Protein AF-A0A8T4J4Q4-F1 (afdb_monomer_lite)

pLDDT: mean 91.78, std 11.53, range [49.56, 98.56]

Radius of gyration: 13.62 Å; chains: 1; bounding box: 40×20×38 Å

Structure (mmCIF, N/CA/C/O backbone):
data_AF-A0A8T4J4Q4-F1
#
_entry.id   AF-A0A8T4J4Q4-F1
#
loop_
_atom_site.group_PDB
_atom_site.id
_atom_site.type_symbol
_atom_site.label_atom_id
_atom_site.label_alt_id
_atom_site.label_comp_id
_atom_site.label_asym_id
_atom_site.label_entity_id
_atom_site.label_seq_id
_atom_site.pdbx_PDB_ins_code
_atom_site.Cartn_x
_atom_site.Cartn_y
_atom_site.Cartn_z
_atom_site.occupancy
_atom_site.B_iso_or_equiv
_atom_site.auth_seq_id
_atom_site.auth_comp_id
_atom_site.auth_asym_id
_atom_site.auth_atom_id
_atom_site.pdbx_PDB_model_num
ATOM 1 N N . ALA A 1 1 ? -2.002 7.652 11.938 1.00 89.69 1 ALA A N 1
ATOM 2 C CA . ALA A 1 1 ? -2.363 6.369 11.297 1.00 89.69 1 ALA A CA 1
ATOM 3 C C . ALA A 1 1 ? -3.747 5.888 11.734 1.00 89.69 1 ALA A C 1
ATOM 5 O O . ALA A 1 1 ? -4.462 5.322 10.917 1.00 89.69 1 ALA A O 1
ATOM 6 N N . ASP A 1 2 ? -4.150 6.145 12.982 1.00 95.94 2 ASP A N 1
ATOM 7 C CA . ASP A 1 2 ? -5.398 5.602 13.532 1.00 95.94 2 ASP A CA 1
ATOM 8 C C . ASP A 1 2 ? -6.672 6.125 12.874 1.00 95.94 2 ASP A C 1
ATOM 10 O O . ASP A 1 2 ? -7.559 5.336 12.570 1.00 95.94 2 ASP A O 1
ATOM 14 N N . GLU A 1 3 ? -6.737 7.415 12.546 1.00 97.81 3 GLU A N 1
ATOM 15 C CA . GLU A 1 3 ? -7.877 7.974 11.805 1.00 97.81 3 GLU A CA 1
ATOM 16 C C . GLU A 1 3 ? -8.038 7.322 10.423 1.00 97.81 3 GLU A C 1
ATOM 18 O O . GLU A 1 3 ? -9.142 6.963 10.018 1.00 97.81 3 GLU A O 1
ATOM 23 N N . ALA A 1 4 ? -6.929 7.094 9.711 1.00 96.62 4 ALA A N 1
ATOM 24 C CA . ALA A 1 4 ? -6.951 6.416 8.417 1.00 96.62 4 ALA A CA 1
ATOM 25 C C . ALA A 1 4 ? -7.413 4.955 8.547 1.00 96.62 4 ALA A C 1
ATOM 27 O O . ALA A 1 4 ? -8.166 4.471 7.702 1.00 96.62 4 ALA A O 1
ATOM 28 N N . ALA A 1 5 ? -7.002 4.263 9.613 1.00 96.50 5 ALA A N 1
ATOM 29 C CA . ALA A 1 5 ? -7.483 2.918 9.901 1.00 96.50 5 ALA A CA 1
ATOM 30 C C . ALA A 1 5 ? -8.990 2.896 10.178 1.00 96.50 5 ALA A C 1
ATOM 32 O O . ALA A 1 5 ? -9.693 2.090 9.576 1.00 96.50 5 ALA A O 1
ATOM 33 N N . ALA A 1 6 ? -9.497 3.825 10.993 1.00 97.50 6 ALA A N 1
ATOM 34 C CA . ALA A 1 6 ? -10.925 3.937 11.279 1.00 97.50 6 ALA A CA 1
ATOM 35 C C . ALA A 1 6 ? -11.750 4.162 9.998 1.00 97.50 6 ALA A C 1
ATOM 37 O O . ALA A 1 6 ? -12.794 3.538 9.800 1.00 97.50 6 ALA A O 1
ATOM 38 N N . VAL A 1 7 ? -11.253 4.995 9.074 1.00 97.56 7 VAL A N 1
ATOM 39 C CA . VAL A 1 7 ? -11.884 5.187 7.758 1.00 97.56 7 VAL A CA 1
ATOM 40 C C . VAL A 1 7 ? -11.904 3.883 6.953 1.00 97.56 7 VAL A C 1
ATOM 42 O O . VAL A 1 7 ? -12.945 3.530 6.401 1.00 97.56 7 VAL A O 1
ATOM 45 N N . LEU A 1 8 ? -10.789 3.146 6.899 1.00 96.81 8 LEU A N 1
ATOM 46 C CA . LEU A 1 8 ? -10.698 1.863 6.186 1.00 96.81 8 LEU A CA 1
ATOM 47 C C . LEU A 1 8 ? -11.631 0.793 6.773 1.00 96.81 8 LEU A C 1
ATOM 49 O O . LEU A 1 8 ? -12.307 0.073 6.031 1.00 96.81 8 LEU A O 1
ATOM 53 N N . GLU A 1 9 ? -11.692 0.704 8.100 1.00 95.31 9 GLU A N 1
ATOM 54 C CA . GLU A 1 9 ? -12.558 -0.216 8.840 1.00 95.31 9 GLU A CA 1
ATOM 55 C C . GLU A 1 9 ? -14.042 0.065 8.564 1.00 95.31 9 GLU A C 1
ATOM 57 O O . GLU A 1 9 ? -14.832 -0.876 8.458 1.00 95.31 9 GLU A O 1
ATOM 62 N N . GLY A 1 10 ? -14.413 1.328 8.334 1.00 97.00 10 GLY A N 1
ATOM 63 C CA . GLY A 1 10 ? -15.773 1.741 7.978 1.00 97.00 10 GLY A CA 1
ATOM 64 C C . GLY A 1 10 ? -16.195 1.466 6.526 1.00 97.00 10 GLY A C 1
ATOM 65 O O . GLY A 1 10 ? -17.386 1.516 6.214 1.00 97.00 10 GLY A O 1
ATOM 66 N N . LEU A 1 11 ? -15.266 1.155 5.613 1.00 97.06 11 LEU A N 1
ATOM 67 C CA . LEU A 1 11 ? -15.601 0.899 4.202 1.00 97.06 11 LEU A CA 1
ATOM 68 C C . LEU A 1 11 ? -16.460 -0.364 4.039 1.00 97.06 11 LEU A C 1
ATOM 70 O O . LEU A 1 11 ? -16.324 -1.321 4.790 1.00 97.06 11 LEU A O 1
ATOM 74 N N . ARG A 1 12 ? -17.313 -0.435 3.012 1.00 97.75 12 ARG A N 1
ATOM 75 C CA . ARG A 1 12 ? -18.018 -1.692 2.684 1.00 97.75 12 ARG A CA 1
ATOM 76 C C . ARG A 1 12 ? -17.033 -2.760 2.171 1.00 97.75 12 ARG A C 1
ATOM 78 O O . ARG A 1 12 ? -16.063 -2.378 1.514 1.00 97.75 12 ARG A O 1
ATOM 85 N N . PRO A 1 13 ? -17.289 -4.070 2.373 1.00 93.69 13 PRO A N 1
ATOM 86 C CA . PRO A 1 13 ? -16.362 -5.143 1.985 1.00 93.69 13 PRO A CA 1
ATOM 87 C C . PRO A 1 13 ? -15.844 -5.044 0.541 1.00 93.69 13 PRO A C 1
ATOM 89 O O . PRO A 1 13 ? -14.640 -4.924 0.335 1.00 93.69 13 PRO A O 1
ATOM 92 N N . GLY A 1 14 ? -16.737 -4.910 -0.446 1.00 95.12 14 GLY A N 1
ATOM 93 C CA . GLY A 1 14 ? -16.335 -4.787 -1.857 1.00 95.12 14 GLY A CA 1
ATOM 94 C C . GLY A 1 14 ? -15.577 -3.497 -2.216 1.00 95.12 14 GLY A C 1
ATOM 95 O O . GLY A 1 14 ? -15.030 -3.381 -3.308 1.00 95.12 14 GLY A O 1
ATOM 96 N N . ILE A 1 15 ? -15.538 -2.499 -1.324 1.00 95.69 15 ILE A N 1
ATOM 97 C CA . ILE A 1 15 ? -14.662 -1.328 -1.476 1.00 95.69 15 ILE A CA 1
ATOM 98 C C . ILE A 1 15 ? -13.277 -1.628 -0.896 1.00 95.69 15 ILE A C 1
ATOM 100 O O . ILE A 1 15 ? -12.283 -1.309 -1.543 1.00 95.69 15 ILE A O 1
ATOM 104 N N . ARG A 1 16 ? -13.204 -2.288 0.271 1.00 94.69 16 ARG A N 1
ATOM 105 C CA . ARG A 1 16 ? -11.933 -2.687 0.908 1.00 94.69 16 ARG A CA 1
ATOM 106 C C . ARG A 1 16 ? -11.099 -3.621 0.032 1.00 94.69 16 ARG A C 1
ATOM 108 O O . ARG A 1 16 ? -9.876 -3.587 0.101 1.00 94.69 16 ARG A O 1
ATOM 115 N N . GLU A 1 17 ? -11.755 -4.438 -0.784 1.00 94.38 17 GLU A N 1
ATOM 116 C CA . GLU A 1 17 ? -11.102 -5.401 -1.678 1.00 94.38 17 GLU A CA 1
ATOM 117 C C . GLU A 1 17 ? -10.436 -4.759 -2.903 1.00 94.38 17 GLU A C 1
ATOM 119 O O . GLU A 1 17 ? -9.550 -5.368 -3.500 1.00 94.38 17 GLU A O 1
ATOM 124 N N . ARG A 1 18 ? -10.798 -3.521 -3.272 1.00 96.06 18 ARG A N 1
ATOM 125 C CA . ARG A 1 18 ? -10.170 -2.834 -4.412 1.00 96.06 18 ARG A CA 1
ATOM 126 C C . ARG A 1 18 ? -8.704 -2.550 -4.102 1.00 96.06 18 ARG A C 1
ATOM 128 O O . ARG A 1 18 ? -8.378 -2.082 -3.008 1.00 96.06 18 ARG A O 1
ATOM 135 N N . GLY A 1 19 ? -7.817 -2.738 -5.079 1.00 96.56 19 GLY A N 1
ATOM 136 C CA . GLY A 1 19 ? -6.378 -2.679 -4.815 1.00 96.56 19 GLY A CA 1
ATOM 137 C C . GLY A 1 19 ? -5.881 -1.343 -4.272 1.00 96.56 19 GLY A C 1
ATOM 138 O O . GLY A 1 19 ? -4.993 -1.342 -3.428 1.00 96.56 19 GLY A O 1
ATOM 139 N N . ARG A 1 20 ? -6.489 -0.207 -4.641 1.00 96.12 20 ARG A N 1
ATOM 140 C CA . ARG A 1 20 ? -6.126 1.097 -4.054 1.00 96.12 20 ARG A CA 1
ATOM 141 C C . ARG A 1 20 ? -6.328 1.128 -2.532 1.00 96.12 20 ARG A C 1
ATOM 143 O O . ARG A 1 20 ? -5.490 1.672 -1.815 1.00 96.12 20 ARG A O 1
ATOM 150 N N . PHE A 1 21 ? -7.398 0.511 -2.030 1.00 97.38 21 PHE A N 1
ATOM 151 C CA . PHE A 1 21 ? -7.656 0.408 -0.592 1.00 97.38 21 PHE A CA 1
ATOM 152 C C . PHE A 1 21 ? -6.804 -0.674 0.074 1.00 97.38 21 PHE A C 1
ATOM 154 O O . PHE A 1 21 ? -6.383 -0.474 1.209 1.00 97.38 21 PHE A O 1
ATOM 161 N N . ARG A 1 22 ? -6.465 -1.760 -0.634 1.00 97.88 22 ARG A N 1
ATOM 162 C CA . ARG A 1 22 ? -5.459 -2.732 -0.168 1.00 97.88 22 ARG A CA 1
ATOM 163 C C . ARG A 1 22 ? -4.085 -2.076 0.015 1.00 97.88 22 ARG A C 1
ATOM 165 O O . ARG A 1 22 ? -3.486 -2.218 1.075 1.00 97.88 22 ARG A O 1
ATOM 172 N N . LEU A 1 23 ? -3.630 -1.272 -0.947 1.00 97.69 23 LEU A N 1
ATOM 173 C CA . LEU A 1 23 ? -2.390 -0.499 -0.831 1.00 97.69 23 LEU A CA 1
ATOM 174 C C . LEU A 1 23 ? -2.442 0.498 0.334 1.00 97.69 23 LEU A C 1
ATOM 176 O O . LEU A 1 23 ? -1.493 0.595 1.11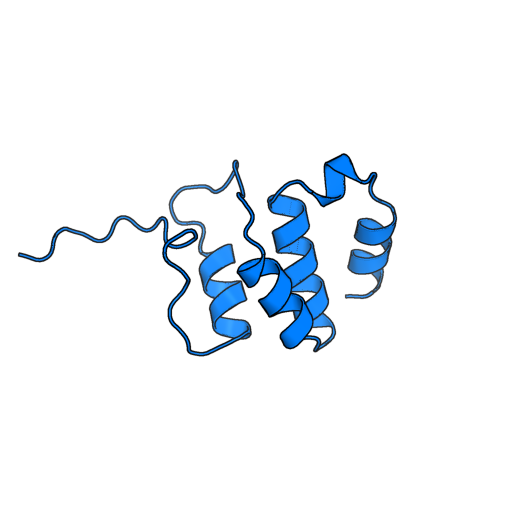2 1.00 97.69 23 LEU A O 1
ATOM 180 N N . LEU A 1 24 ? -3.551 1.230 0.488 1.00 97.81 24 LEU A N 1
ATOM 181 C CA . LEU A 1 24 ? -3.716 2.142 1.621 1.00 97.81 24 LEU A CA 1
ATOM 182 C C . LEU A 1 24 ? -3.690 1.386 2.958 1.00 97.81 24 LEU A C 1
ATOM 184 O O . LEU A 1 24 ? -3.069 1.858 3.906 1.00 97.81 24 LEU A O 1
ATOM 188 N N . HIS A 1 25 ? -4.297 0.201 3.022 1.00 98.31 25 HIS A N 1
ATOM 189 C CA . HIS A 1 25 ? -4.257 -0.657 4.201 1.00 98.31 25 HIS A CA 1
ATOM 190 C C . HIS A 1 25 ? -2.827 -1.084 4.554 1.00 98.31 25 HIS A C 1
ATOM 192 O O . HIS A 1 25 ? -2.420 -0.897 5.698 1.00 98.31 25 HIS A O 1
ATOM 198 N N . ALA A 1 26 ? -2.031 -1.539 3.580 1.00 98.44 26 ALA A N 1
ATOM 199 C CA . ALA A 1 26 ? -0.621 -1.866 3.807 1.00 98.44 26 ALA A CA 1
ATOM 200 C C . ALA A 1 26 ? 0.173 -0.664 4.353 1.00 98.44 26 ALA A C 1
ATOM 202 O O . ALA A 1 26 ? 0.928 -0.793 5.314 1.00 98.44 26 ALA A O 1
ATOM 203 N N . ARG A 1 27 ? -0.051 0.538 3.804 1.00 98.50 27 ARG A N 1
ATOM 204 C CA . ARG A 1 27 ? 0.594 1.775 4.280 1.00 98.50 27 ARG A CA 1
ATOM 205 C C . ARG A 1 27 ? 0.160 2.164 5.696 1.00 98.50 27 ARG A C 1
ATOM 207 O O . ARG A 1 27 ? 0.977 2.667 6.462 1.00 98.50 27 ARG A O 1
ATOM 214 N N . VAL A 1 28 ? -1.104 1.934 6.059 1.00 98.56 28 VAL A N 1
ATOM 215 C CA . VAL A 1 28 ? -1.613 2.169 7.421 1.00 98.56 28 VAL A CA 1
ATOM 216 C C . VAL A 1 28 ? -0.988 1.196 8.420 1.00 98.56 28 VAL A C 1
ATOM 218 O O . VAL A 1 28 ? -0.575 1.634 9.493 1.00 98.56 28 VAL A O 1
ATOM 221 N N . LEU A 1 29 ? -0.879 -0.088 8.069 1.00 98.44 29 LEU A N 1
ATOM 222 C CA . LEU A 1 29 ? -0.206 -1.098 8.891 1.00 98.44 29 LEU A CA 1
ATOM 223 C C . LEU A 1 29 ? 1.268 -0.738 9.108 1.00 98.44 29 LEU A C 1
ATOM 225 O O . LEU A 1 29 ? 1.713 -0.638 10.251 1.00 98.44 29 LEU A O 1
ATOM 229 N N . LEU A 1 30 ? 1.983 -0.392 8.033 1.00 98.00 30 LEU A N 1
ATOM 230 C CA . LEU A 1 30 ? 3.364 0.084 8.106 1.00 98.00 30 LEU A CA 1
ATOM 231 C C . LEU A 1 30 ? 3.502 1.313 9.021 1.00 98.00 30 LEU A C 1
ATOM 233 O O . LEU A 1 30 ? 4.384 1.349 9.875 1.00 98.00 30 LEU A O 1
ATOM 237 N N . ALA A 1 31 ? 2.610 2.301 8.896 1.00 97.94 31 ALA A N 1
ATOM 238 C CA . ALA A 1 31 ? 2.623 3.501 9.736 1.00 97.94 31 ALA A CA 1
ATOM 239 C C . ALA A 1 31 ? 2.306 3.221 11.218 1.00 97.94 31 ALA A C 1
ATOM 241 O O . ALA A 1 31 ? 2.668 4.018 12.081 1.00 97.94 31 ALA A O 1
ATOM 242 N N . ARG A 1 32 ? 1.633 2.104 11.520 1.00 97.56 32 ARG A N 1
ATOM 243 C CA . ARG A 1 32 ? 1.411 1.596 12.883 1.00 97.56 32 ARG A CA 1
ATOM 244 C C . ARG A 1 32 ? 2.556 0.712 13.390 1.00 97.56 32 ARG A C 1
ATOM 246 O O . ARG A 1 32 ? 2.504 0.253 14.524 1.00 97.56 32 ARG A O 1
ATOM 253 N N . GLY A 1 33 ? 3.582 0.480 12.571 1.00 97.69 33 GLY A N 1
ATOM 254 C CA . GLY A 1 33 ? 4.712 -0.393 12.890 1.00 97.69 33 GLY A CA 1
ATOM 255 C C . GLY A 1 33 ? 4.468 -1.876 12.602 1.00 97.69 33 GLY A C 1
ATOM 256 O O . GLY A 1 33 ? 5.378 -2.678 12.804 1.00 97.69 33 GLY A O 1
ATOM 257 N N . ASP A 1 34 ? 3.293 -2.247 12.086 1.00 97.94 34 ASP A N 1
ATOM 258 C CA . ASP A 1 34 ? 2.964 -3.621 11.703 1.00 97.94 34 ASP A CA 1
ATOM 259 C C . ASP A 1 34 ? 3.492 -3.933 10.295 1.00 97.94 34 ASP A C 1
ATOM 261 O O . ASP A 1 34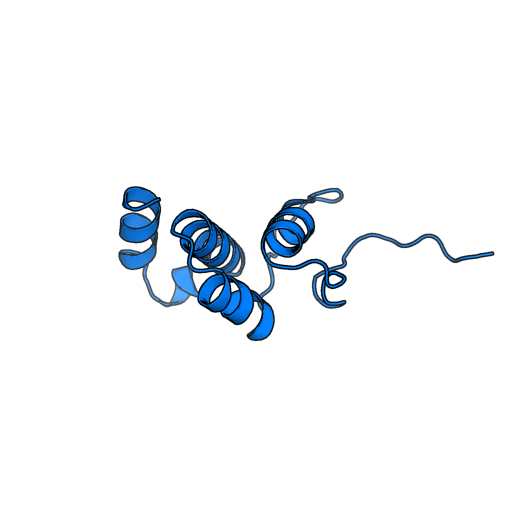 ? 2.774 -3.908 9.290 1.00 97.94 34 ASP A O 1
ATOM 265 N N . ARG A 1 35 ? 4.802 -4.181 10.221 1.00 97.62 35 ARG A N 1
ATOM 266 C CA . ARG A 1 35 ? 5.478 -4.543 8.967 1.00 97.62 35 ARG A CA 1
ATOM 267 C C . ARG A 1 35 ? 5.042 -5.909 8.445 1.00 97.62 35 ARG A C 1
ATOM 269 O O . ARG A 1 35 ? 4.933 -6.079 7.234 1.00 97.62 35 ARG A O 1
ATOM 276 N N . GLU A 1 36 ? 4.792 -6.867 9.334 1.00 97.69 36 GLU A N 1
ATOM 277 C CA . GLU A 1 36 ? 4.387 -8.221 8.951 1.00 97.69 36 GLU A CA 1
ATOM 278 C C . GLU A 1 36 ? 2.999 -8.210 8.308 1.00 97.69 36 GLU A C 1
ATOM 280 O O . GLU A 1 36 ? 2.833 -8.708 7.194 1.00 97.69 36 GLU A O 1
ATOM 285 N N . GLY A 1 37 ? 2.026 -7.550 8.942 1.00 98.12 37 GLY A N 1
ATOM 286 C CA . GLY A 1 37 ? 0.690 -7.383 8.384 1.00 98.12 37 GLY A CA 1
ATOM 287 C C . GLY A 1 37 ? 0.712 -6.619 7.062 1.00 98.12 37 GLY A C 1
ATOM 288 O O . GLY A 1 37 ? 0.052 -7.016 6.101 1.00 98.12 37 GLY A O 1
ATOM 289 N N . ALA A 1 38 ? 1.512 -5.554 6.964 1.00 98.38 38 ALA A N 1
ATOM 290 C CA . ALA A 1 38 ? 1.672 -4.819 5.714 1.00 98.38 38 ALA A CA 1
ATOM 291 C C . ALA A 1 38 ? 2.263 -5.693 4.592 1.00 98.38 38 ALA A C 1
ATOM 293 O O . ALA A 1 38 ? 1.763 -5.646 3.466 1.00 98.38 38 ALA A O 1
ATOM 294 N N . ARG A 1 39 ? 3.266 -6.532 4.889 1.00 97.81 39 ARG A N 1
ATOM 295 C CA . ARG A 1 39 ? 3.834 -7.486 3.923 1.00 97.81 39 ARG A CA 1
ATOM 296 C C . ARG A 1 39 ? 2.819 -8.548 3.506 1.00 97.81 39 ARG A C 1
ATOM 298 O O . ARG A 1 39 ? 2.675 -8.793 2.311 1.00 97.81 39 ARG A O 1
ATOM 305 N N . ALA A 1 40 ? 2.027 -9.073 4.439 1.00 98.06 40 ALA A N 1
ATOM 306 C CA . ALA A 1 40 ? 0.983 -10.051 4.138 1.00 98.06 40 ALA A CA 1
ATOM 307 C C . ALA A 1 40 ? -0.050 -9.535 3.113 1.00 98.06 40 ALA A C 1
ATOM 309 O O . ALA A 1 40 ? -0.561 -10.306 2.297 1.00 98.06 40 ALA A O 1
ATOM 310 N N . VAL A 1 41 ? -0.331 -8.224 3.092 1.00 98.12 41 VAL A N 1
ATOM 311 C CA . VAL A 1 41 ? -1.197 -7.611 2.066 1.00 98.12 41 VAL A CA 1
ATOM 312 C C . VAL A 1 41 ? -0.581 -7.720 0.667 1.00 98.12 41 VAL A C 1
ATOM 314 O O . VAL A 1 41 ? -1.292 -8.031 -0.290 1.00 98.12 41 VAL A O 1
ATOM 317 N N . PHE A 1 42 ? 0.727 -7.488 0.539 1.00 97.88 42 PHE A N 1
ATOM 318 C CA . PHE A 1 42 ? 1.452 -7.677 -0.720 1.00 97.88 42 PHE A CA 1
ATOM 319 C C . PHE A 1 42 ? 1.566 -9.154 -1.097 1.00 97.88 42 PHE A C 1
ATOM 321 O O . PHE A 1 42 ? 1.447 -9.487 -2.276 1.00 97.88 42 PHE A O 1
ATOM 328 N N . ASP A 1 43 ? 1.757 -10.048 -0.128 1.00 97.19 43 ASP A N 1
ATOM 329 C CA . ASP A 1 43 ? 1.872 -11.490 -0.367 1.00 97.19 43 ASP A CA 1
ATOM 330 C C . ASP A 1 43 ? 0.564 -12.085 -0.901 1.00 97.19 43 ASP A C 1
ATOM 332 O O . ASP A 1 43 ? 0.588 -12.887 -1.842 1.00 97.19 43 ASP A O 1
ATOM 336 N N . HIS A 1 44 ? -0.578 -11.619 -0.387 1.00 96.69 44 HIS A N 1
ATOM 337 C CA . HIS A 1 44 ? -1.901 -12.011 -0.871 1.00 96.69 44 HIS A CA 1
ATOM 338 C C . HIS A 1 44 ? -2.162 -11.591 -2.328 1.00 96.69 44 HIS A C 1
ATOM 340 O O . HIS A 1 44 ? -2.883 -12.283 -3.045 1.00 96.69 44 HIS A O 1
ATOM 346 N N . GLY A 1 45 ? -1.549 -10.499 -2.795 1.00 96.12 45 GLY A N 1
ATOM 347 C CA . GLY A 1 45 ? -1.773 -9.977 -4.142 1.00 96.12 45 GLY A CA 1
ATOM 348 C C . GLY A 1 45 ? -2.945 -8.990 -4.214 1.00 96.12 45 GLY A C 1
ATOM 349 O O . GLY A 1 45 ? -3.975 -9.162 -3.564 1.00 96.12 45 GLY A O 1
ATOM 350 N N . PHE A 1 46 ? -2.797 -7.940 -5.025 1.00 96.38 46 PHE A N 1
ATOM 351 C CA . PHE A 1 46 ? -3.871 -7.012 -5.397 1.00 96.38 46 PHE A CA 1
ATOM 352 C C . PHE A 1 46 ? -3.490 -6.244 -6.669 1.00 96.38 46 PHE A C 1
ATOM 354 O O . PHE A 1 46 ? -2.316 -6.168 -7.013 1.00 96.38 46 PHE A O 1
ATOM 361 N N . GLU A 1 47 ? -4.466 -5.639 -7.342 1.00 94.69 47 GLU A N 1
ATOM 362 C CA . GLU A 1 47 ? -4.235 -4.806 -8.527 1.00 94.69 47 GLU A CA 1
ATOM 363 C C . GLU A 1 47 ? -4.744 -3.383 -8.288 1.00 94.69 47 GLU A C 1
ATOM 365 O O . GLU A 1 47 ? -5.910 -3.169 -7.942 1.00 94.69 47 GLU A O 1
ATOM 370 N N . VAL A 1 48 ? -3.871 -2.393 -8.472 1.00 94.06 48 VAL A N 1
ATOM 371 C CA . VAL A 1 48 ? -4.235 -0.974 -8.416 1.00 94.06 48 VAL A CA 1
ATOM 372 C C . VAL A 1 48 ? -4.459 -0.491 -9.848 1.00 94.06 48 VAL A C 1
ATOM 374 O O . VAL A 1 48 ? -3.537 -0.021 -10.505 1.00 94.06 48 VAL A O 1
ATOM 377 N N . ALA A 1 49 ? -5.693 -0.647 -10.328 1.00 89.19 49 ALA A N 1
ATOM 378 C CA . ALA A 1 49 ? -6.064 -0.419 -11.730 1.00 89.19 49 ALA A CA 1
ATOM 379 C C . ALA A 1 49 ? -5.837 1.020 -12.238 1.00 89.19 49 ALA A C 1
ATOM 381 O O . ALA A 1 49 ? -5.839 1.264 -13.438 1.00 89.19 49 ALA A O 1
ATOM 382 N N . ASP A 1 50 ? -5.680 1.985 -11.333 1.00 87.62 50 ASP A N 1
ATOM 383 C CA . ASP A 1 50 ? -5.538 3.411 -11.623 1.00 87.62 50 ASP A CA 1
ATOM 384 C C . ASP A 1 50 ? -4.119 3.944 -11.341 1.00 87.62 50 ASP A C 1
ATOM 386 O O . ASP A 1 50 ? -3.947 5.138 -11.082 1.00 87.62 50 ASP A O 1
ATOM 390 N N . LEU A 1 51 ? -3.101 3.073 -11.354 1.00 88.75 51 LEU A N 1
ATOM 391 C CA . LEU A 1 51 ? -1.704 3.512 -11.319 1.00 88.75 51 LEU A CA 1
ATOM 392 C C . LEU A 1 51 ? -1.336 4.230 -12.610 1.00 88.75 51 LEU A C 1
ATOM 394 O O . LEU A 1 51 ? -1.594 3.748 -13.714 1.00 88.75 51 LEU A O 1
ATOM 398 N N . ARG A 1 52 ? -0.714 5.394 -12.455 1.00 86.38 52 ARG A N 1
ATOM 399 C CA . ARG A 1 52 ? -0.154 6.142 -13.575 1.00 86.38 52 ARG A CA 1
ATOM 400 C C . ARG A 1 52 ? 1.234 5.600 -13.882 1.00 86.38 52 ARG A C 1
ATOM 402 O O . ARG A 1 52 ? 1.927 5.079 -13.010 1.00 86.38 52 ARG A O 1
ATOM 409 N N . GLU A 1 53 ? 1.646 5.741 -15.134 1.00 82.12 53 GLU A N 1
ATOM 410 C CA . GLU A 1 53 ? 3.033 5.484 -15.505 1.00 82.12 53 GLU A CA 1
ATOM 411 C C . GLU A 1 53 ? 3.968 6.350 -14.647 1.00 82.12 53 GLU A C 1
ATOM 413 O O . GLU A 1 53 ? 3.727 7.546 -14.473 1.00 82.12 53 GLU A O 1
ATOM 418 N N . GLY A 1 54 ? 5.003 5.728 -14.080 1.00 82.50 54 GLY A N 1
ATOM 419 C CA . GLY A 1 54 ? 5.924 6.384 -13.152 1.00 82.50 54 GLY A CA 1
ATOM 420 C C . GLY A 1 54 ? 5.446 6.472 -11.696 1.00 82.50 54 GLY A C 1
ATOM 421 O O . GLY A 1 54 ? 6.169 7.035 -10.883 1.00 82.50 54 GLY A O 1
ATOM 422 N N . ASP A 1 55 ? 4.281 5.920 -11.327 1.00 89.06 55 ASP A N 1
ATOM 423 C CA . ASP A 1 55 ? 3.882 5.835 -9.915 1.00 89.06 55 ASP A CA 1
ATOM 424 C C . ASP A 1 55 ? 4.808 4.873 -9.140 1.00 89.06 55 ASP A C 1
ATOM 426 O O . ASP A 1 55 ? 4.763 3.655 -9.317 1.00 89.06 55 ASP A O 1
ATOM 430 N N . GLU A 1 56 ? 5.592 5.412 -8.204 1.00 92.44 56 GLU A N 1
ATOM 431 C CA . GLU A 1 56 ? 6.531 4.639 -7.369 1.00 92.44 56 GLU A CA 1
ATOM 432 C C . GLU A 1 56 ? 5.906 4.146 -6.052 1.00 92.44 56 GLU A C 1
ATOM 434 O O . GLU A 1 56 ? 6.542 3.469 -5.252 1.00 92.44 56 GLU A O 1
ATOM 439 N N . VAL A 1 57 ? 4.615 4.406 -5.818 1.00 94.88 57 VAL A N 1
ATOM 440 C CA . VAL A 1 57 ? 3.974 4.134 -4.517 1.00 94.88 57 VAL A CA 1
ATOM 441 C C . VAL A 1 57 ? 4.028 2.658 -4.095 1.00 94.88 57 VAL A C 1
ATOM 443 O O . VAL A 1 57 ? 4.112 2.366 -2.900 1.00 94.88 57 VAL A O 1
ATOM 446 N N . LEU A 1 58 ? 3.980 1.720 -5.049 1.00 95.50 58 LEU A N 1
ATOM 447 C CA . LEU A 1 58 ? 4.132 0.290 -4.765 1.00 95.50 58 LEU A CA 1
ATOM 448 C C . LEU A 1 58 ? 5.576 -0.047 -4.382 1.00 95.50 58 LEU A C 1
ATOM 450 O O . LEU A 1 58 ? 5.780 -0.731 -3.378 1.00 95.50 58 LEU A O 1
ATOM 454 N N . SER A 1 59 ? 6.559 0.446 -5.144 1.00 95.06 59 SER A N 1
ATOM 455 C CA . SER A 1 59 ? 7.980 0.223 -4.865 1.00 95.06 59 SER A CA 1
ATOM 456 C C . SER A 1 59 ? 8.412 0.866 -3.553 1.00 95.06 59 SER A C 1
ATOM 458 O O . SER A 1 59 ? 9.073 0.203 -2.763 1.00 95.06 59 SER A O 1
ATOM 460 N N . ASP A 1 60 ? 7.973 2.091 -3.271 1.00 96.25 60 ASP A N 1
ATOM 461 C CA . ASP A 1 60 ? 8.321 2.822 -2.050 1.00 96.25 60 ASP A CA 1
ATOM 462 C C . ASP A 1 60 ? 7.748 2.142 -0.811 1.00 96.25 60 ASP A C 1
ATOM 464 O O . ASP A 1 60 ? 8.429 1.972 0.201 1.00 96.25 60 ASP A O 1
ATOM 468 N N . THR A 1 61 ? 6.482 1.715 -0.893 1.00 97.44 61 THR A N 1
ATOM 469 C CA . THR A 1 61 ? 5.842 1.002 0.217 1.00 97.44 61 THR A CA 1
ATOM 470 C C . THR A 1 61 ? 6.548 -0.330 0.466 1.00 97.44 61 THR A C 1
ATOM 472 O O . THR A 1 61 ? 6.785 -0.671 1.619 1.00 97.44 61 THR A O 1
ATOM 475 N N . TRP A 1 62 ? 6.915 -1.067 -0.587 1.00 97.75 62 TRP A N 1
ATOM 476 C CA . TRP A 1 62 ? 7.636 -2.333 -0.453 1.00 97.7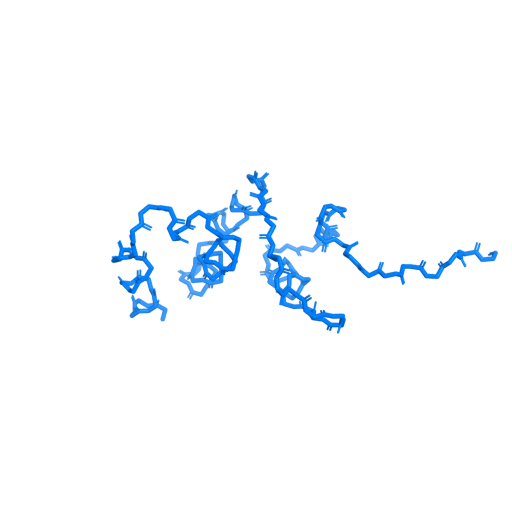5 62 TRP A CA 1
ATOM 477 C C . TRP A 1 62 ? 9.052 -2.153 0.111 1.00 97.75 62 TRP A C 1
ATOM 479 O O . TRP A 1 62 ? 9.420 -2.858 1.046 1.00 97.75 62 TRP A O 1
ATOM 489 N N . ALA A 1 63 ? 9.808 -1.166 -0.374 1.00 97.12 63 ALA A N 1
ATOM 490 C CA . ALA A 1 63 ? 11.152 -0.860 0.120 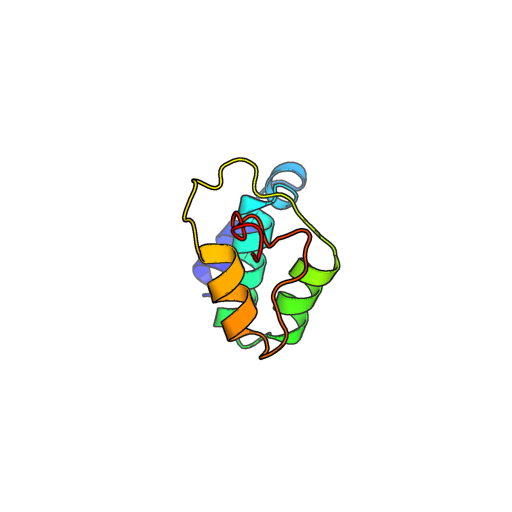1.00 97.12 63 ALA A CA 1
ATOM 491 C C . ALA A 1 63 ? 11.158 -0.444 1.603 1.00 97.12 63 ALA A C 1
ATOM 493 O O . ALA A 1 63 ? 12.114 -0.701 2.327 1.00 97.12 63 ALA A O 1
ATOM 494 N N . ALA A 1 64 ? 10.075 0.166 2.092 1.00 97.31 64 ALA A N 1
ATOM 495 C CA . ALA A 1 64 ? 9.922 0.473 3.514 1.00 97.31 64 ALA A CA 1
ATOM 496 C C . ALA A 1 64 ? 9.595 -0.763 4.385 1.00 97.31 64 ALA A C 1
ATOM 498 O O . ALA A 1 64 ? 9.726 -0.708 5.614 1.00 97.31 64 ALA A O 1
ATOM 499 N N . LEU A 1 65 ? 9.147 -1.862 3.768 1.00 96.19 65 LEU A N 1
ATOM 500 C CA . LEU A 1 65 ? 8.837 -3.126 4.437 1.00 96.19 65 LEU A CA 1
ATOM 501 C C . LEU A 1 65 ? 10.036 -4.073 4.482 1.00 96.19 65 LEU A C 1
ATOM 503 O O . LEU A 1 65 ? 10.184 -4.797 5.466 1.00 96.19 65 LEU A O 1
ATOM 507 N N . THR A 1 66 ? 10.848 -4.099 3.424 1.00 95.50 66 THR A N 1
ATOM 508 C CA . THR A 1 66 ? 11.928 -5.072 3.236 1.00 95.50 66 THR A CA 1
ATOM 509 C C . THR A 1 66 ? 12.948 -4.599 2.196 1.00 95.50 66 THR A C 1
ATOM 511 O O . THR A 1 66 ? 12.625 -3.799 1.321 1.00 95.50 66 THR A O 1
ATOM 514 N N . ASP A 1 67 ? 14.157 -5.159 2.255 1.00 95.19 67 ASP A N 1
ATOM 515 C CA . ASP A 1 67 ? 15.221 -4.963 1.259 1.00 95.19 67 ASP A CA 1
ATOM 516 C C . ASP A 1 67 ? 15.091 -5.909 0.045 1.00 95.19 67 ASP A C 1
ATOM 518 O O . ASP A 1 67 ? 15.891 -5.862 -0.893 1.00 95.19 67 ASP A O 1
ATOM 522 N N . GLU A 1 68 ? 14.102 -6.808 0.049 1.00 95.19 68 GLU A N 1
ATOM 523 C CA . GLU A 1 68 ? 13.825 -7.702 -1.078 1.00 95.19 68 GLU A CA 1
ATOM 524 C C . GLU A 1 68 ? 13.370 -6.923 -2.326 1.00 95.19 68 GLU A C 1
ATOM 526 O O . GLU A 1 68 ? 12.684 -5.903 -2.214 1.00 95.19 68 GLU A O 1
ATOM 531 N N . PRO A 1 69 ? 13.663 -7.409 -3.547 1.00 94.38 69 PRO A N 1
ATOM 532 C CA . PRO A 1 69 ? 13.139 -6.790 -4.759 1.00 94.38 69 PRO A CA 1
ATOM 533 C C . PRO A 1 69 ? 11.605 -6.841 -4.789 1.00 94.38 69 PRO A C 1
ATOM 535 O O . PRO A 1 69 ? 10.999 -7.825 -4.361 1.00 94.38 69 PRO A O 1
ATOM 538 N N . LEU A 1 70 ? 10.980 -5.800 -5.349 1.00 94.06 70 LEU A N 1
ATOM 539 C CA . LEU A 1 70 ? 9.528 -5.756 -5.530 1.00 94.06 70 LEU A CA 1
ATOM 540 C C . LEU A 1 70 ? 9.054 -6.996 -6.319 1.00 94.06 70 LEU A C 1
ATOM 542 O O . LEU A 1 70 ? 9.627 -7.289 -7.377 1.00 94.06 70 LEU A O 1
ATOM 546 N N . PRO A 1 71 ? 8.013 -7.720 -5.859 1.00 94.00 71 PRO A N 1
ATOM 547 C CA . PRO A 1 71 ? 7.504 -8.879 -6.577 1.00 94.00 71 PRO A CA 1
ATOM 548 C C . PRO A 1 71 ?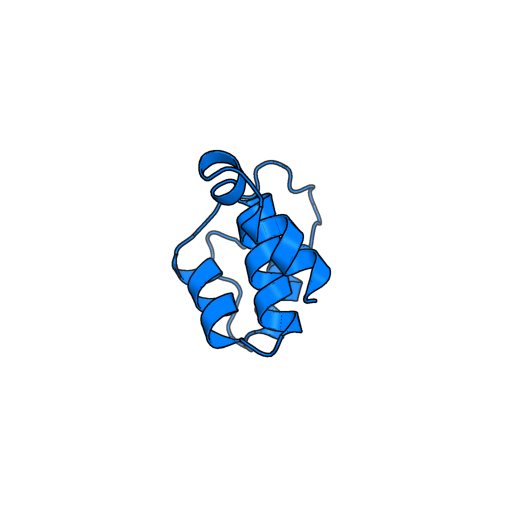 7.079 -8.518 -8.003 1.00 94.00 71 PRO A C 1
ATOM 550 O O . PRO A 1 71 ? 6.430 -7.497 -8.221 1.00 94.00 71 PRO A O 1
ATOM 553 N N . ALA A 1 72 ? 7.377 -9.391 -8.971 1.00 90.94 72 ALA A N 1
ATOM 554 C CA . ALA A 1 72 ? 7.189 -9.115 -10.401 1.00 90.94 72 ALA A CA 1
ATOM 555 C C . ALA A 1 72 ? 5.762 -8.674 -10.780 1.00 90.94 72 ALA A C 1
ATOM 557 O O . ALA A 1 72 ? 5.594 -7.843 -11.663 1.00 90.94 72 ALA A O 1
ATOM 558 N N . ARG A 1 73 ? 4.734 -9.167 -10.073 1.00 89.94 73 ARG A N 1
ATOM 559 C CA . ARG A 1 73 ? 3.326 -8.765 -10.269 1.00 89.94 73 ARG A CA 1
ATOM 560 C C . ARG A 1 73 ? 3.029 -7.290 -9.965 1.00 89.94 73 ARG A C 1
ATOM 562 O O . ARG A 1 73 ? 1.957 -6.815 -10.308 1.00 89.94 73 ARG A O 1
ATOM 569 N N . TYR A 1 74 ? 3.943 -6.608 -9.284 1.00 92.12 74 TYR A N 1
ATOM 570 C CA . TYR A 1 74 ? 3.861 -5.194 -8.932 1.00 92.12 74 TYR A CA 1
ATOM 571 C C . TYR A 1 74 ? 4.928 -4.349 -9.646 1.00 92.12 74 TYR A C 1
ATOM 573 O O . TYR A 1 74 ? 4.862 -3.123 -9.594 1.00 92.12 74 TYR A O 1
ATOM 581 N N . ASP A 1 75 ? 5.915 -4.976 -10.300 1.00 86.81 75 ASP A N 1
ATOM 582 C CA . ASP A 1 75 ? 6.992 -4.289 -11.023 1.00 86.81 75 ASP A CA 1
ATOM 583 C C . ASP A 1 75 ? 6.543 -3.969 -12.454 1.00 86.81 75 ASP A C 1
ATOM 585 O O . ASP A 1 75 ? 6.922 -4.634 -13.414 1.00 86.81 75 ASP A O 1
ATOM 589 N N . PHE A 1 76 ? 5.703 -2.939 -12.590 1.00 77.06 76 PHE A N 1
ATOM 590 C CA . PHE A 1 76 ? 5.198 -2.457 -13.884 1.00 77.06 76 PHE A CA 1
ATOM 591 C C . PHE A 1 76 ? 6.171 -1.530 -14.617 1.00 77.06 76 PHE A C 1
ATOM 593 O O . PHE A 1 76 ? 5.842 -0.985 -15.671 1.00 77.06 76 PHE A O 1
ATOM 600 N N . ARG A 1 77 ? 7.371 -1.316 -14.069 1.00 71.62 77 ARG A N 1
ATOM 601 C CA . ARG A 1 77 ? 8.389 -0.519 -14.748 1.00 71.62 77 ARG A CA 1
ATOM 602 C C . ARG A 1 77 ? 8.791 -1.251 -16.019 1.00 71.62 77 ARG A C 1
ATOM 604 O O . ARG A 1 77 ? 9.249 -2.393 -15.970 1.00 71.62 77 ARG A O 1
ATOM 611 N N . MET A 1 78 ? 8.668 -0.568 -17.152 1.00 62.16 78 MET A N 1
ATOM 612 C CA . MET A 1 78 ? 9.294 -0.995 -18.397 1.00 62.16 7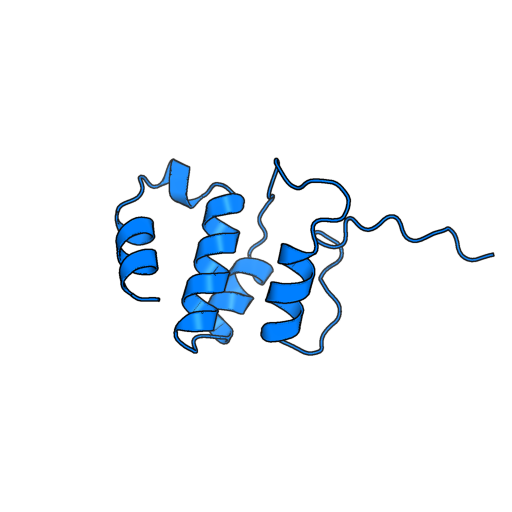8 MET A CA 1
ATOM 613 C C . MET A 1 78 ? 10.803 -1.083 -18.157 1.00 62.16 78 MET A C 1
ATOM 615 O O . MET A 1 78 ? 11.502 -0.071 -18.137 1.00 62.16 78 MET A O 1
ATOM 619 N N . ARG A 1 79 ? 11.322 -2.293 -17.920 1.00 59.59 79 ARG A N 1
ATOM 620 C CA . ARG A 1 79 ? 12.767 -2.514 -17.942 1.00 59.59 79 ARG A CA 1
ATOM 621 C C . ARG A 1 79 ? 13.184 -2.407 -19.409 1.00 59.59 79 ARG A C 1
ATOM 623 O O . ARG A 1 79 ? 12.650 -3.175 -20.211 1.00 59.59 79 ARG A O 1
ATOM 630 N N . PRO A 1 80 ? 14.089 -1.487 -19.788 1.00 51.94 80 PRO A N 1
ATOM 631 C CA . PRO A 1 80 ? 14.638 -1.518 -21.135 1.00 51.94 80 PRO A CA 1
ATOM 632 C C . PRO A 1 80 ? 15.223 -2.912 -21.376 1.00 51.94 80 PRO A C 1
ATOM 634 O O . PRO A 1 80 ? 15.814 -3.505 -20.463 1.00 51.94 80 PRO A O 1
ATOM 637 N N . ALA A 1 81 ? 14.999 -3.456 -22.575 1.00 49.56 81 ALA A N 1
ATOM 638 C CA . ALA A 1 81 ? 15.664 -4.683 -22.987 1.00 49.56 81 ALA A CA 1
ATOM 639 C C . ALA A 1 81 ? 17.167 -4.468 -22.775 1.00 49.56 81 ALA A C 1
ATOM 641 O O . ALA A 1 81 ? 17.714 -3.457 -23.208 1.00 49.56 81 ALA A O 1
ATOM 642 N N . ARG A 1 82 ? 17.802 -5.350 -22.001 1.00 53.22 82 ARG A N 1
ATOM 643 C CA . ARG A 1 82 ? 19.255 -5.303 -21.853 1.00 53.22 82 ARG A CA 1
ATOM 644 C C . ARG A 1 82 ? 19.848 -5.698 -23.203 1.00 53.22 82 ARG A C 1
ATOM 646 O O . ARG A 1 82 ? 19.549 -6.800 -23.662 1.00 53.22 82 ARG A O 1
ATOM 653 N N . ASP A 1 83 ? 20.619 -4.791 -23.795 1.00 49.91 83 ASP A N 1
ATOM 654 C CA . ASP A 1 83 ? 21.543 -5.091 -24.894 1.00 49.91 83 ASP A CA 1
ATOM 655 C C . ASP A 1 83 ? 22.654 -6.049 -24.426 1.00 49.91 83 ASP A C 1
ATOM 657 O O . ASP A 1 83 ? 23.053 -5.966 -23.234 1.00 49.91 83 ASP A O 1
#

Secondary structure (DSSP, 8-state):
-HHHHHHHHHS-HHHHTSHHHHHHHHHHHHHTT-HHHHHHHHHH----TTPPTT--HHHHHHHTT-SSPPPGGG--S-PPPP-

Organism: NCBI:txid299421

Sequence (83 aa):
ADEAAAVLEGLRPGIRERGRFRLLHARVLLARGDREGARAVFDHGFEVADLREGDEVLSDTWAALTDEPLPARYDFRMRPARD

Foldseek 3Di:
DVVLVVVLVPDDPVVCQAVVNLLSVLVVCVVVVNLVVSVVSVVVDHDNPPDDVPPCSQVVSVVSSDPDHRPPSSPPDPDPDDD